Protein AF-A0A379EBH7-F1 (afdb_monomer)

Foldseek 3Di:
DDDLLNLLVVLLVVLVVCCVVPVLSVQLSVLSVVVNVQVVPPVHQCQDRSLACSLVSVCVRPVDPPDPSSVSSVVNNVVSVVSNVVD

Sequence (87 aa):
MMNFENILNRTIVSLRNRQIYEPRLSLIVSKLEKLKILIEDKNQNITQNPIRGITRAYLDIFSDYENPILKDLYFLDQEVEKKIRND

Organism: NCBI:txid28115

Mean predicted aligned error: 3.7 Å

Structure (mmCIF, N/CA/C/O backbone):
data_AF-A0A379EBH7-F1
#
_entry.id   AF-A0A379EBH7-F1
#
loop_
_atom_site.group_PDB
_atom_site.id
_atom_site.type_symbol
_atom_site.label_atom_id
_atom_site.label_alt_id
_atom_site.label_comp_id
_atom_site.label_asym_id
_atom_site.label_entity_id
_atom_site.label_seq_id
_atom_site.pdbx_PDB_ins_code
_atom_site.Cartn_x
_atom_site.Cartn_y
_atom_site.Cartn_z
_atom_site.occupancy
_atom_site.B_iso_or_equiv
_atom_site.auth_seq_id
_atom_site.auth_comp_id
_atom_site.auth_asym_id
_atom_site.auth_atom_id
_atom_site.pdbx_PDB_model_num
ATOM 1 N N . MET A 1 1 ? 6.211 -11.559 15.737 1.00 41.75 1 MET A N 1
ATOM 2 C CA . MET A 1 1 ? 5.165 -10.651 15.215 1.00 41.75 1 MET A CA 1
ATOM 3 C C . MET A 1 1 ? 5.846 -9.574 14.388 1.00 41.75 1 MET A C 1
ATOM 5 O O . MET A 1 1 ? 6.708 -8.896 14.931 1.00 41.75 1 MET A O 1
ATOM 9 N N . MET A 1 2 ? 5.553 -9.446 13.090 1.00 53.53 2 MET A N 1
ATOM 10 C CA . MET A 1 2 ? 6.037 -8.280 12.340 1.00 53.53 2 MET A CA 1
ATOM 11 C C . MET A 1 2 ? 5.208 -7.061 12.755 1.00 53.53 2 MET A C 1
ATOM 13 O O . MET A 1 2 ? 3.984 -7.109 12.700 1.00 53.53 2 MET A O 1
ATOM 17 N N . ASN A 1 3 ? 5.878 -6.000 13.205 1.00 86.94 3 ASN A N 1
ATOM 18 C CA . ASN A 1 3 ? 5.235 -4.734 13.544 1.00 86.94 3 ASN A CA 1
ATOM 19 C C . ASN A 1 3 ? 4.704 -4.080 12.253 1.00 86.94 3 ASN A C 1
ATOM 21 O O . ASN A 1 3 ? 5.459 -3.937 11.288 1.00 86.94 3 ASN A O 1
ATOM 25 N N . PHE A 1 4 ? 3.424 -3.702 12.241 1.00 91.31 4 PHE A N 1
ATOM 26 C CA . PHE A 1 4 ? 2.758 -3.009 11.136 1.00 91.31 4 PHE A CA 1
ATOM 27 C C . PHE A 1 4 ? 3.591 -1.825 10.616 1.00 91.31 4 PHE A C 1
ATOM 29 O O . PHE A 1 4 ? 3.821 -1.708 9.413 1.00 91.31 4 PHE A O 1
ATOM 36 N N . GLU A 1 5 ? 4.130 -1.003 11.520 1.00 93.06 5 GLU A N 1
ATOM 37 C CA . GLU A 1 5 ? 4.943 0.170 11.171 1.00 93.06 5 GLU A CA 1
ATOM 38 C C . GLU A 1 5 ? 6.251 -0.218 10.471 1.00 93.06 5 GLU A C 1
ATOM 40 O O . GLU A 1 5 ? 6.690 0.452 9.536 1.00 93.06 5 GLU A O 1
ATOM 45 N N . ASN A 1 6 ? 6.861 -1.341 10.864 1.00 94.56 6 ASN A N 1
ATOM 46 C CA . ASN A 1 6 ? 8.071 -1.845 10.213 1.00 94.56 6 ASN A CA 1
ATOM 47 C C . ASN A 1 6 ? 7.773 -2.315 8.783 1.00 94.56 6 ASN A C 1
ATOM 49 O O . ASN A 1 6 ? 8.573 -2.066 7.879 1.00 94.56 6 ASN A O 1
ATOM 53 N N . ILE A 1 7 ? 6.627 -2.974 8.565 1.00 96.44 7 ILE A N 1
ATOM 54 C CA . ILE A 1 7 ? 6.187 -3.382 7.222 1.00 96.44 7 ILE A CA 1
ATOM 55 C C . ILE A 1 7 ? 5.874 -2.148 6.369 1.00 96.44 7 ILE A C 1
ATOM 57 O O . ILE A 1 7 ? 6.278 -2.084 5.208 1.00 96.44 7 ILE A O 1
ATOM 61 N N . LEU A 1 8 ? 5.220 -1.135 6.935 1.00 96.94 8 LEU A N 1
ATOM 62 C CA . LEU A 1 8 ? 4.930 0.107 6.225 1.00 96.94 8 LEU A CA 1
ATOM 63 C C . LEU A 1 8 ? 6.221 0.807 5.782 1.00 96.94 8 LEU A C 1
ATOM 65 O O . LEU A 1 8 ? 6.413 1.065 4.592 1.00 96.94 8 LEU A O 1
ATOM 69 N N . ASN A 1 9 ? 7.147 1.029 6.717 1.00 96.56 9 ASN A N 1
ATOM 70 C CA . ASN A 1 9 ? 8.413 1.705 6.445 1.00 96.56 9 ASN A CA 1
ATOM 71 C C . ASN A 1 9 ? 9.264 0.953 5.409 1.00 96.56 9 ASN A C 1
ATOM 73 O O . ASN A 1 9 ? 9.756 1.571 4.462 1.00 96.56 9 ASN A O 1
ATOM 77 N N . ARG A 1 10 ? 9.408 -0.379 5.519 1.00 96.75 10 ARG A N 1
ATOM 78 C CA . ARG A 1 10 ? 10.186 -1.154 4.530 1.00 96.75 10 ARG A CA 1
ATOM 79 C C . ARG A 1 10 ? 9.551 -1.118 3.138 1.00 96.75 10 ARG A C 1
ATOM 81 O O . ARG A 1 10 ? 10.272 -1.040 2.145 1.00 96.75 10 ARG A O 1
ATOM 88 N N . THR A 1 11 ? 8.219 -1.151 3.066 1.00 97.44 11 THR A N 1
ATOM 89 C CA . THR A 1 11 ? 7.481 -1.133 1.796 1.00 97.44 11 THR A CA 1
ATOM 90 C C . THR A 1 11 ? 7.672 0.207 1.096 1.00 97.44 11 THR A C 1
ATOM 92 O O . THR A 1 11 ? 7.993 0.232 -0.091 1.00 97.44 11 THR A O 1
ATOM 95 N N . ILE A 1 12 ? 7.577 1.316 1.839 1.00 97.81 12 ILE A N 1
ATOM 96 C CA . ILE A 1 12 ? 7.851 2.668 1.331 1.00 97.81 12 ILE A CA 1
ATOM 97 C C . ILE A 1 12 ? 9.270 2.758 0.759 1.00 97.81 12 ILE A C 1
ATOM 99 O O . ILE A 1 12 ? 9.442 3.213 -0.371 1.00 97.81 12 ILE A O 1
ATOM 103 N N . VAL A 1 13 ? 10.282 2.295 1.502 1.00 97.19 13 VAL A N 1
ATOM 104 C CA . VAL A 1 13 ? 11.683 2.325 1.045 1.00 97.19 13 VAL A CA 1
ATOM 105 C C . VAL A 1 13 ? 11.870 1.489 -0.224 1.00 97.19 13 VAL A C 1
ATOM 107 O O . VAL A 1 13 ? 12.469 1.960 -1.190 1.00 97.19 13 VAL A O 1
ATOM 110 N N . SER A 1 14 ? 11.318 0.272 -0.258 1.00 96.06 14 SER A N 1
ATOM 111 C CA . SER A 1 14 ? 11.411 -0.612 -1.425 1.00 96.06 14 SER A CA 1
ATOM 112 C C . SER A 1 14 ? 10.789 0.022 -2.673 1.00 96.06 14 SER A C 1
ATOM 114 O O . SER A 1 14 ? 11.406 0.039 -3.740 1.00 96.06 14 SER A O 1
ATOM 116 N N . LEU A 1 15 ? 9.596 0.606 -2.534 1.00 96.62 15 LEU A N 1
ATOM 117 C CA . LEU A 1 15 ? 8.900 1.258 -3.639 1.00 96.62 15 LEU A CA 1
ATOM 118 C C . LEU A 1 15 ? 9.587 2.547 -4.084 1.00 96.62 15 LEU A C 1
ATOM 120 O O . LEU A 1 15 ? 9.658 2.781 -5.285 1.00 96.62 15 LEU A O 1
ATOM 124 N N . ARG A 1 16 ? 10.153 3.345 -3.171 1.00 95.88 16 ARG A N 1
ATOM 125 C CA . ARG A 1 16 ? 10.953 4.531 -3.526 1.00 95.88 16 ARG A CA 1
ATOM 126 C C . ARG A 1 16 ? 12.179 4.178 -4.356 1.00 95.88 16 ARG A C 1
ATOM 128 O O . ARG A 1 16 ? 12.443 4.834 -5.357 1.00 95.88 16 ARG A O 1
ATOM 135 N N . ASN A 1 17 ? 12.890 3.115 -3.988 1.00 94.50 17 ASN A N 1
ATOM 136 C CA . ASN A 1 17 ? 14.046 2.659 -4.762 1.00 94.50 17 ASN A CA 1
ATOM 137 C C . ASN A 1 17 ? 13.639 2.235 -6.183 1.00 94.50 17 ASN A C 1
ATOM 139 O O . ASN A 1 17 ? 14.365 2.492 -7.139 1.00 94.50 17 ASN A O 1
ATOM 143 N N . ARG A 1 18 ? 12.456 1.626 -6.336 1.00 93.25 18 ARG A N 1
ATOM 144 C CA . ARG A 1 18 ? 11.898 1.259 -7.649 1.00 93.25 18 ARG A CA 1
ATOM 145 C C . ARG A 1 18 ? 11.325 2.454 -8.414 1.00 93.25 18 ARG A C 1
ATOM 147 O O . ARG A 1 18 ? 11.361 2.451 -9.640 1.00 93.25 18 ARG A O 1
ATOM 154 N N . GLN A 1 19 ? 10.838 3.480 -7.718 1.00 91.88 19 GLN A N 1
ATOM 155 C CA . GLN A 1 19 ? 10.224 4.676 -8.302 1.00 91.88 19 GLN A CA 1
ATOM 156 C C . GLN A 1 19 ? 11.176 5.437 -9.234 1.00 91.88 19 GLN A C 1
ATOM 158 O O . GLN A 1 19 ? 10.716 6.060 -10.186 1.00 91.88 19 GLN A O 1
ATOM 163 N N . ILE A 1 20 ? 12.491 5.348 -8.998 1.00 90.50 20 ILE A N 1
ATOM 164 C CA . ILE A 1 20 ? 13.528 5.918 -9.878 1.00 90.50 20 ILE A CA 1
ATOM 165 C C . ILE A 1 20 ? 13.389 5.381 -11.314 1.00 90.50 20 ILE A C 1
ATOM 167 O O . ILE A 1 20 ? 13.625 6.113 -12.272 1.00 90.50 20 ILE A O 1
ATOM 171 N N . TYR A 1 21 ? 12.973 4.121 -11.458 1.00 93.00 21 TYR A N 1
ATOM 172 C CA . TYR A 1 21 ? 12.821 3.434 -12.741 1.00 93.00 21 TYR A CA 1
ATOM 173 C C . TYR A 1 21 ? 11.365 3.359 -13.218 1.00 93.00 21 TYR A C 1
ATOM 175 O O . TYR A 1 21 ? 11.122 3.152 -14.402 1.00 93.00 21 TYR A O 1
ATOM 183 N N . GLU A 1 22 ? 10.398 3.536 -12.315 1.00 94.88 22 GLU A N 1
ATOM 184 C CA . GLU A 1 22 ? 8.967 3.505 -12.621 1.00 94.88 22 GLU A CA 1
ATOM 185 C C . GLU A 1 22 ? 8.228 4.673 -11.937 1.00 94.88 22 GLU A C 1
ATOM 187 O O . GLU A 1 22 ? 7.755 4.543 -10.801 1.00 94.88 22 GLU A O 1
ATOM 192 N N . PRO A 1 23 ? 8.086 5.827 -12.616 1.00 93.62 23 PRO A N 1
ATOM 193 C CA . PRO A 1 23 ? 7.451 7.019 -12.053 1.00 93.62 23 PRO A CA 1
ATOM 194 C C . PRO A 1 23 ? 5.984 6.831 -11.641 1.00 93.62 23 PRO A C 1
ATOM 196 O O . PRO A 1 23 ? 5.503 7.552 -10.757 1.00 93.62 23 PRO A O 1
ATOM 199 N N . ARG A 1 24 ? 5.259 5.859 -12.223 1.00 94.62 24 ARG A N 1
ATOM 200 C CA . ARG A 1 24 ? 3.858 5.567 -11.857 1.00 94.62 24 ARG A CA 1
ATOM 201 C C . ARG A 1 24 ? 3.722 5.066 -10.417 1.00 94.62 24 ARG A C 1
ATOM 203 O O . ARG A 1 24 ? 2.646 5.184 -9.833 1.00 94.62 24 ARG A O 1
ATOM 210 N N . LEU A 1 25 ? 4.815 4.606 -9.798 1.00 96.12 25 LEU A N 1
ATOM 211 C CA . LEU A 1 25 ? 4.853 4.276 -8.370 1.00 96.12 25 LEU A CA 1
ATOM 212 C C . LEU A 1 25 ? 4.657 5.487 -7.451 1.00 96.12 25 LEU A C 1
ATOM 214 O O . LEU A 1 25 ? 4.327 5.294 -6.282 1.00 96.12 25 LEU A O 1
ATOM 218 N N . SER A 1 26 ? 4.828 6.715 -7.949 1.00 95.88 26 SER A N 1
ATOM 219 C CA . SER A 1 26 ? 4.687 7.942 -7.151 1.00 95.88 26 SER A CA 1
ATOM 220 C C . SER A 1 26 ? 3.378 7.996 -6.367 1.00 95.88 26 SER A C 1
ATOM 222 O O . SER A 1 26 ? 3.402 8.238 -5.163 1.00 95.88 26 SER A O 1
ATOM 224 N N . LEU A 1 27 ? 2.251 7.672 -7.004 1.00 95.38 27 LEU A N 1
ATOM 225 C CA . LEU A 1 27 ? 0.946 7.662 -6.345 1.00 95.38 27 LEU A CA 1
ATOM 226 C C . LEU A 1 27 ? 0.867 6.617 -5.222 1.00 95.38 27 LEU A C 1
ATOM 228 O O . LEU A 1 27 ? 0.297 6.889 -4.164 1.00 95.38 27 LEU A O 1
ATOM 232 N N . ILE A 1 28 ? 1.441 5.431 -5.438 1.00 97.38 28 ILE A N 1
ATOM 233 C CA . ILE A 1 28 ? 1.466 4.351 -4.442 1.00 97.38 28 ILE A CA 1
ATOM 234 C C . ILE A 1 28 ? 2.305 4.777 -3.233 1.00 97.38 28 ILE A C 1
ATOM 236 O O . ILE A 1 28 ? 1.840 4.684 -2.096 1.00 97.38 28 ILE A O 1
ATOM 240 N N . VAL A 1 29 ? 3.506 5.307 -3.479 1.00 97.75 29 VAL A N 1
ATOM 241 C CA . VAL A 1 29 ? 4.408 5.814 -2.435 1.00 97.75 29 VAL A CA 1
ATOM 242 C C . VAL A 1 29 ? 3.742 6.941 -1.643 1.00 97.75 29 VAL A C 1
ATOM 244 O O . VAL A 1 29 ? 3.740 6.895 -0.416 1.00 97.75 29 VAL A O 1
ATOM 247 N N . SER A 1 30 ? 3.112 7.913 -2.310 1.00 97.12 30 SER A N 1
ATOM 248 C CA . SER A 1 30 ? 2.429 9.027 -1.639 1.00 97.12 30 SER A CA 1
ATOM 249 C C . SER A 1 30 ? 1.281 8.569 -0.738 1.00 97.12 30 SER A C 1
ATOM 251 O O . SER A 1 30 ? 1.106 9.121 0.347 1.00 97.12 30 SER A O 1
ATOM 253 N N . LYS A 1 31 ? 0.504 7.555 -1.141 1.00 97.06 31 LYS A N 1
ATOM 254 C CA . LYS A 1 31 ? -0.566 7.001 -0.294 1.00 97.06 31 LYS A CA 1
ATOM 255 C C . LYS A 1 31 ? -0.016 6.314 0.958 1.00 97.06 31 LYS A C 1
ATOM 257 O O . 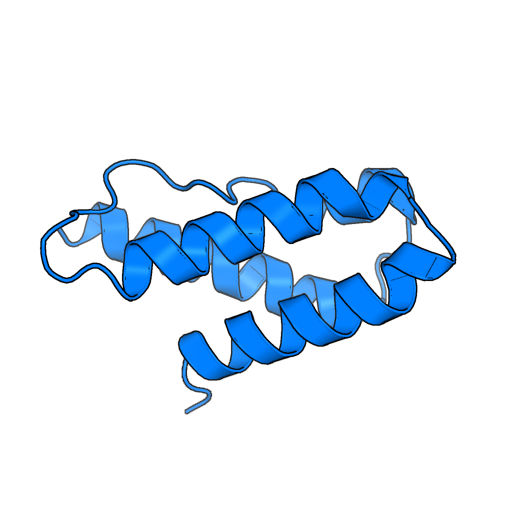LYS A 1 31 ? -0.576 6.494 2.037 1.00 97.06 31 LYS A O 1
ATOM 262 N N . LEU A 1 32 ? 1.077 5.562 0.827 1.00 97.75 32 LEU A N 1
ATOM 263 C CA . LEU A 1 32 ? 1.730 4.898 1.960 1.00 97.75 32 LEU A CA 1
ATOM 264 C C . LEU A 1 32 ? 2.381 5.905 2.920 1.00 97.75 32 LEU A C 1
ATOM 266 O O . LEU A 1 32 ? 2.259 5.756 4.131 1.00 97.75 32 LEU A O 1
ATOM 270 N N . GLU A 1 33 ? 3.008 6.961 2.402 1.00 96.75 33 GLU A N 1
ATOM 271 C CA . GLU A 1 33 ? 3.544 8.057 3.224 1.00 96.75 33 GLU A CA 1
ATOM 272 C C . GLU A 1 33 ? 2.433 8.816 3.954 1.00 96.75 33 GLU A C 1
ATOM 274 O O . GLU A 1 33 ? 2.552 9.116 5.140 1.00 96.75 33 GLU A O 1
ATOM 279 N N . LYS A 1 34 ? 1.299 9.060 3.287 1.00 94.81 34 LYS A N 1
ATOM 280 C CA . LYS A 1 34 ? 0.128 9.638 3.951 1.00 94.81 34 LYS A CA 1
ATOM 281 C C . LYS A 1 34 ? -0.357 8.746 5.093 1.00 94.81 34 LYS A C 1
ATOM 283 O O . LYS A 1 34 ? -0.631 9.254 6.171 1.00 94.81 34 LYS A O 1
ATOM 288 N N . LEU A 1 35 ? -0.446 7.432 4.876 1.00 94.88 35 LEU A N 1
ATOM 289 C CA . LEU A 1 35 ? -0.815 6.487 5.930 1.00 94.88 35 LEU A CA 1
ATOM 290 C C . LEU A 1 35 ? 0.156 6.541 7.114 1.00 94.88 35 LEU A C 1
ATOM 292 O O . LEU A 1 35 ? -0.289 6.524 8.255 1.00 94.88 35 LEU A O 1
ATOM 296 N N . LYS A 1 36 ? 1.462 6.636 6.850 1.00 94.75 36 LYS A N 1
ATOM 297 C CA . LYS A 1 36 ? 2.474 6.775 7.898 1.00 94.75 36 LYS A CA 1
ATOM 298 C C . LYS A 1 36 ? 2.211 8.004 8.771 1.00 94.75 36 LYS A C 1
ATOM 300 O O . LYS A 1 36 ? 2.135 7.865 9.986 1.00 94.75 36 LYS A O 1
ATOM 305 N N . ILE A 1 37 ? 1.977 9.161 8.151 1.00 93.12 3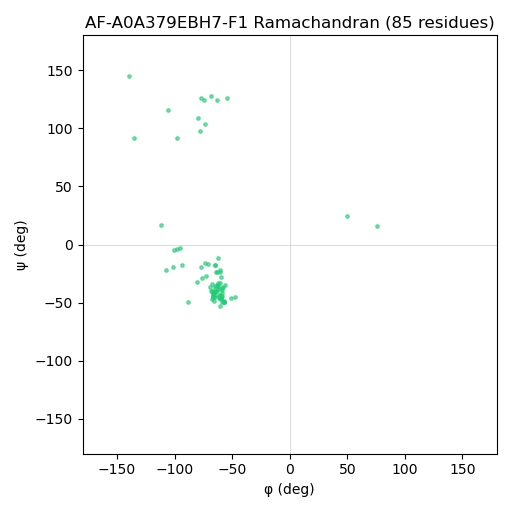7 ILE A N 1
ATOM 306 C CA . ILE A 1 37 ? 1.655 10.408 8.865 1.00 93.12 37 ILE A CA 1
ATOM 307 C C . ILE A 1 37 ? 0.385 10.246 9.713 1.00 93.12 37 ILE A C 1
ATOM 309 O O . ILE A 1 37 ? 0.372 10.650 10.870 1.00 93.12 37 ILE A O 1
ATOM 313 N N . LEU A 1 38 ? -0.667 9.630 9.160 1.00 90.88 38 LEU A N 1
ATOM 314 C CA . LEU A 1 38 ? -1.932 9.418 9.877 1.00 90.88 38 LEU A CA 1
ATOM 315 C C . LEU A 1 38 ? -1.775 8.533 11.118 1.00 90.88 38 LEU A C 1
ATOM 317 O O . LEU A 1 38 ? -2.496 8.718 12.086 1.00 90.88 38 LEU A O 1
ATOM 321 N N . ILE A 1 39 ? -0.862 7.563 11.087 1.00 88.19 39 ILE A N 1
ATOM 322 C CA . ILE A 1 39 ? -0.630 6.645 12.210 1.00 88.19 39 ILE A CA 1
ATOM 323 C C . ILE A 1 39 ? 0.252 7.282 13.284 1.00 88.19 39 ILE A C 1
ATOM 325 O O . ILE A 1 39 ? 0.091 6.992 14.467 1.00 88.19 39 ILE A O 1
ATOM 329 N N . GLU A 1 40 ? 1.181 8.145 12.879 1.00 87.88 40 GLU A N 1
ATOM 330 C CA . GLU A 1 40 ? 2.024 8.908 13.800 1.00 87.88 40 GLU A CA 1
ATOM 331 C C . GLU A 1 40 ? 1.234 10.025 14.511 1.00 87.88 40 GLU A C 1
ATOM 333 O O . GLU A 1 40 ? 1.565 10.395 15.643 1.00 87.88 40 GLU A O 1
ATOM 338 N N . ASP A 1 41 ? 0.164 10.533 13.890 1.00 86.75 41 ASP A N 1
ATOM 339 C CA . ASP A 1 41 ? -0.726 11.526 14.490 1.00 86.75 41 ASP A CA 1
ATOM 340 C C . ASP A 1 41 ? -1.705 10.889 15.490 1.00 86.75 41 ASP A C 1
ATOM 342 O O . ASP A 1 41 ? -2.779 10.398 15.146 1.00 86.75 41 ASP A O 1
ATOM 346 N N . LYS A 1 42 ? -1.351 10.965 16.777 1.00 74.25 42 LYS A N 1
ATOM 347 C CA . LYS A 1 42 ? -2.159 10.447 17.896 1.00 74.25 42 LYS A CA 1
ATOM 348 C C . LYS A 1 42 ? -3.534 11.109 18.052 1.00 74.25 42 LYS A C 1
ATOM 350 O O . LYS A 1 42 ? -4.335 10.614 18.841 1.00 74.25 42 LYS A O 1
ATOM 355 N N . ASN A 1 43 ? -3.796 12.220 17.364 1.00 73.06 43 ASN A N 1
ATOM 356 C CA . ASN A 1 43 ? -5.067 12.940 17.438 1.00 73.06 43 ASN A CA 1
ATOM 357 C C . ASN A 1 43 ? -5.995 12.633 16.252 1.00 73.06 43 ASN A C 1
ATOM 359 O O . ASN A 1 43 ? -7.124 13.128 16.231 1.00 73.06 43 ASN A O 1
ATOM 363 N N . GLN A 1 44 ? -5.543 11.855 15.261 1.00 73.38 44 GLN A N 1
ATOM 364 C CA . GLN A 1 44 ? -6.339 11.521 14.084 1.00 73.38 44 GLN A CA 1
ATOM 365 C C . GLN A 1 44 ? -6.842 10.083 14.134 1.00 73.38 44 GLN A C 1
ATOM 367 O O . GLN A 1 44 ? -6.083 9.126 14.011 1.00 73.38 44 GLN A O 1
ATOM 372 N N . ASN A 1 45 ? -8.165 9.938 14.210 1.00 77.31 45 ASN A N 1
ATOM 373 C CA . ASN A 1 45 ? -8.805 8.658 13.945 1.00 77.31 45 ASN A CA 1
ATOM 374 C C . ASN A 1 45 ? -8.849 8.425 12.435 1.00 77.31 45 ASN A C 1
ATOM 376 O O . ASN A 1 45 ? -9.367 9.244 11.666 1.00 77.31 45 ASN A O 1
ATOM 380 N N . ILE A 1 46 ? -8.320 7.284 12.002 1.00 83.69 46 ILE A N 1
ATOM 381 C CA . ILE A 1 46 ? -8.413 6.856 10.611 1.00 83.69 46 ILE A CA 1
ATOM 382 C C . ILE A 1 46 ? -9.855 6.398 10.390 1.00 83.69 46 ILE A C 1
ATOM 384 O O . ILE A 1 46 ? -10.240 5.323 10.821 1.00 83.69 46 ILE A O 1
ATOM 388 N N . THR A 1 47 ? -10.665 7.215 9.721 1.00 85.19 47 THR A N 1
ATOM 389 C CA . THR A 1 47 ? -12.074 6.888 9.413 1.00 85.19 47 THR A CA 1
ATO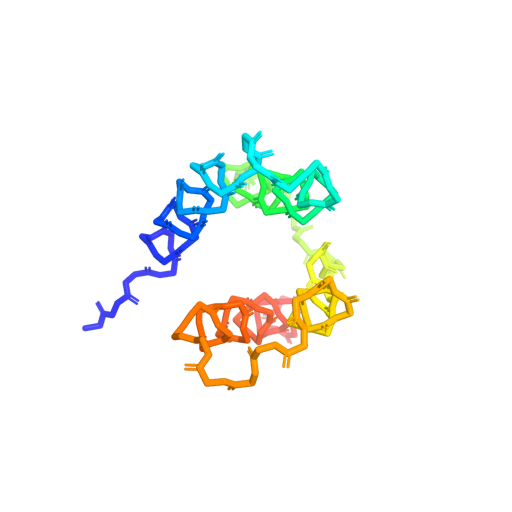M 390 C C . THR A 1 47 ? -12.249 6.242 8.039 1.00 85.19 47 THR A C 1
ATOM 392 O O . THR A 1 47 ? -13.277 5.638 7.741 1.00 85.19 47 THR A O 1
ATOM 395 N N . GLN A 1 48 ? -11.243 6.372 7.173 1.00 89.69 48 GLN A N 1
ATOM 396 C CA . GLN A 1 48 ? -11.219 5.800 5.833 1.00 89.69 48 GLN A CA 1
ATOM 397 C C . GLN A 1 48 ? -9.833 5.258 5.527 1.00 89.69 48 GLN A C 1
ATOM 399 O O . GLN A 1 48 ? -8.831 5.855 5.910 1.00 89.69 48 GLN A O 1
ATOM 404 N N . ASN A 1 49 ? -9.776 4.157 4.781 1.00 93.69 49 ASN A N 1
ATOM 405 C CA . ASN A 1 49 ? -8.519 3.533 4.410 1.00 93.69 49 ASN A CA 1
ATOM 406 C C . ASN A 1 49 ? -7.859 4.281 3.232 1.00 93.69 49 ASN A C 1
ATOM 408 O O . ASN A 1 49 ? -8.332 4.168 2.095 1.00 93.69 49 ASN A O 1
ATOM 412 N N . PRO A 1 50 ? -6.752 5.017 3.456 1.00 93.50 50 PRO A N 1
ATOM 413 C CA . PRO A 1 50 ? -6.097 5.812 2.416 1.00 93.50 50 PRO A CA 1
ATOM 414 C C . PRO A 1 50 ? -5.374 4.957 1.365 1.00 93.50 50 PRO A C 1
ATOM 416 O O . PRO A 1 50 ? -5.046 5.456 0.284 1.00 93.50 50 PRO A O 1
ATOM 419 N N . ILE A 1 51 ? -5.114 3.684 1.672 1.00 96.94 51 ILE A N 1
ATOM 420 C CA . ILE A 1 51 ? -4.394 2.736 0.815 1.00 96.94 51 ILE A CA 1
ATOM 421 C C . ILE A 1 51 ? -5.316 1.627 0.294 1.00 96.94 51 ILE A C 1
ATOM 423 O O . ILE A 1 51 ? -4.833 0.614 -0.203 1.00 96.94 51 ILE A O 1
ATOM 427 N N . ARG A 1 52 ? -6.639 1.812 0.354 1.00 96.69 52 ARG A N 1
ATOM 428 C CA . ARG A 1 52 ? -7.584 0.821 -0.168 1.00 96.69 52 ARG A CA 1
ATOM 429 C C . ARG A 1 52 ? -7.274 0.483 -1.627 1.00 96.69 52 ARG A C 1
ATOM 431 O O . ARG A 1 52 ? -7.205 1.377 -2.478 1.00 96.69 52 ARG A O 1
ATOM 438 N N . GLY A 1 53 ? -7.102 -0.808 -1.917 1.00 96.50 53 GLY A N 1
ATOM 439 C CA . GLY A 1 53 ? -6.832 -1.303 -3.269 1.00 96.50 53 GLY A CA 1
ATOM 440 C C . GLY A 1 53 ? -5.399 -1.064 -3.758 1.00 96.50 53 GLY A C 1
ATOM 441 O O . GLY A 1 53 ? -5.139 -1.179 -4.957 1.00 96.50 53 GLY A O 1
ATOM 442 N N . ILE A 1 54 ? -4.458 -0.748 -2.863 1.00 97.56 54 ILE A N 1
ATOM 443 C CA . ILE A 1 54 ? -3.056 -0.471 -3.214 1.00 97.56 54 ILE A CA 1
ATOM 444 C C . ILE A 1 54 ? -2.364 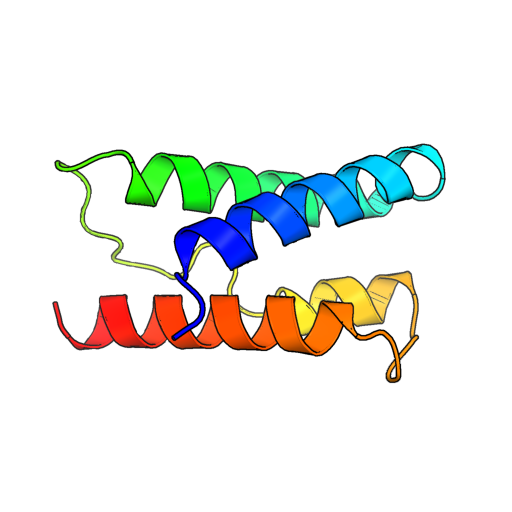-1.660 -3.897 1.00 97.56 54 ILE A C 1
ATOM 446 O O . ILE A 1 54 ? -1.567 -1.463 -4.813 1.00 97.56 54 ILE A O 1
ATOM 450 N N . THR A 1 55 ? -2.724 -2.894 -3.529 1.00 97.69 55 THR A N 1
ATOM 451 C CA . THR A 1 55 ? -2.237 -4.121 -4.182 1.00 97.69 55 THR A CA 1
ATOM 452 C C . THR A 1 55 ? -2.616 -4.157 -5.661 1.00 97.69 55 THR A C 1
ATOM 454 O O . THR A 1 55 ? -1.782 -4.467 -6.508 1.00 97.69 55 THR A O 1
ATOM 457 N N . ARG A 1 56 ? -3.861 -3.782 -5.990 1.00 97.06 56 ARG A N 1
ATOM 458 C CA . ARG A 1 56 ? -4.331 -3.722 -7.379 1.00 97.06 56 ARG A CA 1
ATOM 459 C C . ARG A 1 56 ? -3.611 -2.624 -8.152 1.00 97.06 56 ARG A C 1
ATOM 461 O O . ARG A 1 56 ? -3.143 -2.886 -9.248 1.00 97.06 56 ARG A O 1
ATOM 468 N N . ALA A 1 57 ? -3.433 -1.451 -7.546 1.00 97.12 57 ALA A N 1
ATOM 469 C CA . ALA A 1 57 ? -2.688 -0.362 -8.173 1.00 97.12 57 ALA A CA 1
ATOM 470 C C . ALA A 1 57 ? -1.246 -0.768 -8.534 1.00 97.12 57 ALA A C 1
ATOM 472 O O . ALA A 1 57 ? -0.739 -0.362 -9.573 1.00 97.12 57 ALA A O 1
ATOM 473 N N . TYR A 1 58 ? -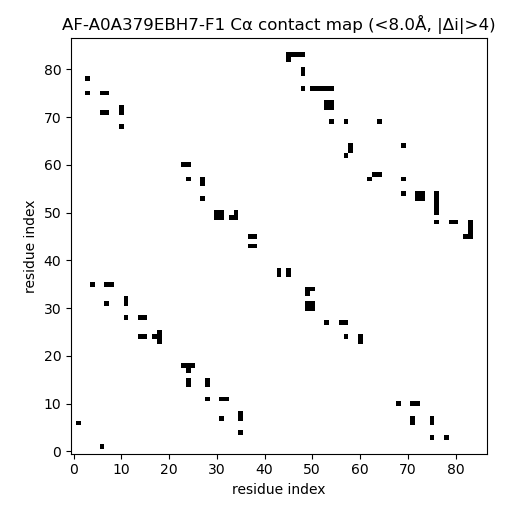0.586 -1.586 -7.706 1.00 97.56 58 TYR A N 1
ATOM 474 C CA . TYR A 1 58 ? 0.735 -2.126 -8.038 1.00 97.56 58 TYR A CA 1
ATOM 475 C C . TYR A 1 58 ? 0.677 -3.097 -9.228 1.00 97.56 58 TYR A C 1
ATOM 477 O O . TYR A 1 58 ? 1.500 -3.008 -10.142 1.00 97.56 58 TYR A O 1
ATOM 485 N N . LEU A 1 59 ? -0.300 -4.008 -9.238 1.00 97.38 59 LEU A N 1
ATOM 486 C CA . LEU A 1 59 ? -0.502 -4.961 -10.334 1.00 97.38 59 LEU A CA 1
ATOM 487 C C . LEU A 1 59 ? -0.841 -4.266 -11.658 1.00 97.38 59 LEU A C 1
ATOM 489 O O . LEU A 1 59 ? -0.360 -4.698 -12.702 1.00 97.38 59 LEU A O 1
ATOM 493 N N . ASP A 1 60 ? -1.581 -3.159 -11.621 1.00 96.75 60 ASP A N 1
ATOM 494 C CA . ASP A 1 60 ? -1.887 -2.358 -12.811 1.00 96.75 60 ASP A CA 1
ATOM 495 C C . ASP A 1 60 ? -0.617 -1.735 -13.436 1.00 96.75 60 ASP A C 1
ATOM 497 O O . ASP A 1 60 ? -0.596 -1.430 -14.628 1.00 96.75 60 ASP A O 1
ATOM 501 N N . ILE A 1 61 ? 0.461 -1.558 -12.658 1.00 95.75 61 ILE A N 1
ATOM 502 C CA . ILE A 1 61 ? 1.744 -1.017 -13.140 1.00 95.75 61 ILE A CA 1
ATOM 503 C C . ILE A 1 61 ? 2.658 -2.125 -13.672 1.00 95.75 61 ILE A C 1
ATOM 505 O O . ILE A 1 61 ? 3.220 -1.975 -14.758 1.00 95.75 61 ILE A O 1
ATOM 509 N N . PHE A 1 62 ? 2.835 -3.205 -12.903 1.00 94.81 62 PHE A N 1
ATOM 510 C CA . PHE A 1 62 ? 3.860 -4.224 -13.177 1.00 94.81 62 PHE A CA 1
ATOM 511 C C . PHE A 1 62 ? 3.315 -5.554 -13.695 1.00 94.81 62 PHE A C 1
ATOM 513 O O . PHE A 1 62 ? 4.076 -6.323 -14.271 1.00 94.81 62 PHE A O 1
ATOM 520 N N . SER A 1 63 ? 2.037 -5.858 -13.451 1.00 94.12 63 SER A N 1
ATOM 521 C CA . SER A 1 63 ? 1.419 -7.168 -13.725 1.00 94.12 63 SER A CA 1
ATOM 522 C C . SER A 1 63 ? 2.221 -8.365 -13.177 1.00 94.12 63 SER A C 1
ATOM 524 O O . SER A 1 63 ? 2.109 -9.482 -13.672 1.00 94.12 63 SER A O 1
ATOM 526 N N . ASP A 1 64 ? 3.030 -8.133 -12.139 1.00 93.25 64 ASP A N 1
ATOM 527 C CA . ASP A 1 64 ? 3.899 -9.124 -11.504 1.00 93.25 64 ASP A CA 1
ATOM 528 C C . ASP A 1 64 ? 3.219 -9.678 -10.249 1.00 93.25 64 ASP A C 1
ATOM 530 O O . ASP A 1 64 ? 3.333 -9.110 -9.160 1.00 93.25 64 ASP A O 1
ATOM 534 N N . TYR A 1 65 ? 2.481 -10.773 -10.435 1.00 93.50 65 TYR A N 1
ATOM 535 C CA . TYR A 1 65 ? 1.691 -11.450 -9.401 1.00 93.50 65 TYR A CA 1
ATOM 536 C C . TYR A 1 65 ? 2.534 -12.233 -8.387 1.00 93.50 65 TYR A C 1
ATOM 538 O O . TYR A 1 65 ? 2.041 -12.551 -7.306 1.00 93.50 65 TYR A O 1
ATOM 546 N N . GLU A 1 66 ? 3.801 -12.501 -8.698 1.00 95.12 66 GLU A N 1
ATOM 547 C CA . GLU A 1 66 ? 4.711 -13.249 -7.825 1.00 95.12 66 GLU A CA 1
ATOM 548 C C . GLU A 1 66 ? 5.574 -12.319 -6.960 1.00 95.12 66 GLU A C 1
ATOM 550 O O . GLU A 1 66 ? 6.336 -12.776 -6.100 1.00 95.12 66 GLU A O 1
ATOM 555 N N . ASN A 1 67 ? 5.453 -10.996 -7.138 1.00 94.94 67 ASN A N 1
ATOM 556 C CA . ASN A 1 67 ? 6.263 -10.048 -6.388 1.00 94.94 67 ASN A CA 1
ATOM 557 C C . ASN A 1 67 ? 5.961 -10.140 -4.882 1.00 94.94 67 ASN A C 1
ATOM 559 O O . ASN A 1 67 ? 4.8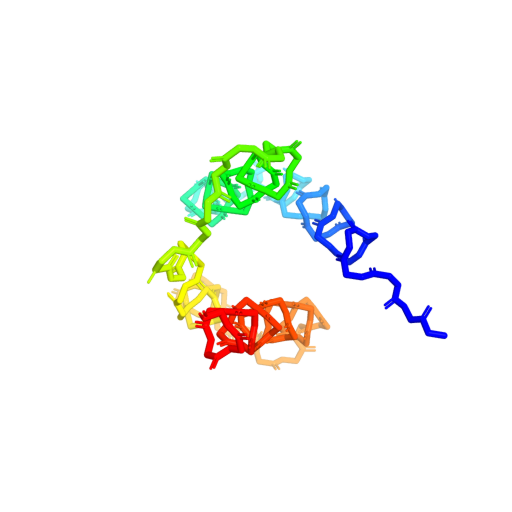21 -9.902 -4.464 1.00 94.94 67 ASN A O 1
ATOM 563 N N . PRO A 1 68 ? 6.969 -10.372 -4.017 1.00 94.69 68 PRO A N 1
ATOM 564 C CA . PRO A 1 68 ? 6.743 -10.491 -2.577 1.00 94.69 68 PRO A CA 1
ATOM 565 C C . PRO A 1 68 ? 6.149 -9.217 -1.960 1.00 94.69 68 PRO A C 1
ATOM 567 O O . PRO A 1 68 ? 5.482 -9.297 -0.929 1.00 94.69 68 PRO A O 1
ATOM 570 N N . ILE A 1 69 ? 6.319 -8.058 -2.608 1.00 96.25 69 ILE A N 1
ATOM 571 C CA . ILE A 1 69 ? 5.755 -6.786 -2.148 1.00 96.25 69 ILE A CA 1
ATOM 572 C C . ILE A 1 69 ? 4.224 -6.777 -2.132 1.00 96.25 69 ILE A C 1
ATOM 574 O O . ILE A 1 69 ? 3.630 -6.043 -1.348 1.00 96.25 69 ILE A O 1
ATOM 578 N N . LEU A 1 70 ? 3.570 -7.622 -2.938 1.00 97.25 70 LEU A N 1
ATOM 579 C CA . LEU A 1 70 ? 2.113 -7.754 -2.931 1.00 97.25 70 LEU A CA 1
ATOM 580 C C . LEU A 1 70 ? 1.592 -8.241 -1.581 1.00 97.25 70 LEU A C 1
ATOM 582 O O . LEU A 1 70 ? 0.531 -7.798 -1.146 1.00 97.25 70 LEU A O 1
ATOM 586 N N . LYS A 1 71 ? 2.343 -9.118 -0.900 1.00 96.62 71 LYS A N 1
ATOM 587 C CA . LYS A 1 71 ? 1.978 -9.608 0.436 1.00 96.62 71 LYS A CA 1
ATOM 588 C C . LYS A 1 71 ? 2.019 -8.479 1.457 1.00 96.62 71 LYS A C 1
ATOM 590 O O . LYS A 1 71 ? 1.114 -8.383 2.278 1.00 96.62 71 LYS A O 1
ATOM 595 N N . ASP A 1 72 ? 3.022 -7.611 1.364 1.00 97.69 72 ASP A N 1
ATOM 596 C CA . ASP A 1 72 ? 3.160 -6.447 2.238 1.00 97.69 72 ASP A CA 1
ATOM 597 C C . ASP A 1 72 ? 2.048 -5.426 1.979 1.00 97.69 72 ASP A C 1
ATOM 599 O O . ASP A 1 72 ? 1.386 -4.986 2.915 1.00 97.69 72 ASP A O 1
ATOM 603 N N . LEU A 1 73 ? 1.782 -5.108 0.710 1.00 97.75 73 LEU A N 1
ATOM 604 C CA . LEU A 1 73 ? 0.702 -4.205 0.306 1.00 9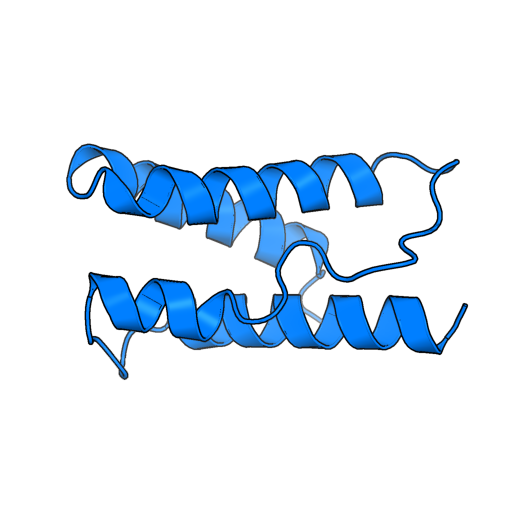7.75 73 LEU A CA 1
ATOM 605 C C . LEU A 1 73 ? -0.673 -4.716 0.750 1.00 97.75 73 LEU A C 1
ATOM 607 O O . LEU A 1 73 ? -1.453 -3.958 1.323 1.00 97.75 73 LEU A O 1
ATOM 611 N N . TYR A 1 74 ? -0.947 -6.005 0.540 1.00 97.31 74 TYR A N 1
ATOM 612 C CA . TYR A 1 74 ? -2.193 -6.633 0.970 1.00 97.31 74 TYR A CA 1
ATOM 613 C C . TYR A 1 74 ? -2.327 -6.646 2.493 1.00 97.31 74 TYR A C 1
ATOM 615 O O . TYR A 1 74 ? -3.381 -6.296 3.018 1.00 97.31 74 TYR A O 1
ATOM 623 N N . PHE A 1 75 ? -1.261 -7.012 3.209 1.00 97.12 75 PHE A N 1
ATOM 624 C CA . PHE A 1 75 ? -1.241 -6.984 4.667 1.00 97.12 75 PHE A CA 1
ATOM 625 C C . PHE A 1 75 ? -1.558 -5.583 5.202 1.00 97.12 75 PHE A C 1
ATOM 627 O O . PHE A 1 75 ? -2.440 -5.445 6.045 1.00 97.12 75 PHE A O 1
ATOM 634 N N . LEU A 1 76 ? -0.892 -4.546 4.684 1.00 97.19 76 LEU A N 1
ATOM 635 C CA . LEU A 1 76 ? -1.116 -3.164 5.110 1.00 97.19 76 LEU A CA 1
ATOM 636 C C . LEU A 1 76 ? -2.563 -2.724 4.863 1.00 97.19 76 LEU A C 1
ATOM 638 O O . LEU A 1 76 ? -3.181 -2.172 5.769 1.00 97.19 76 LEU A O 1
ATOM 642 N N . ASP A 1 77 ? -3.111 -3.006 3.677 1.00 97.12 77 ASP A N 1
ATOM 643 C CA . ASP A 1 77 ? -4.500 -2.681 3.324 1.00 97.12 77 ASP A CA 1
ATOM 644 C C . ASP A 1 77 ? -5.488 -3.315 4.327 1.00 97.12 77 AS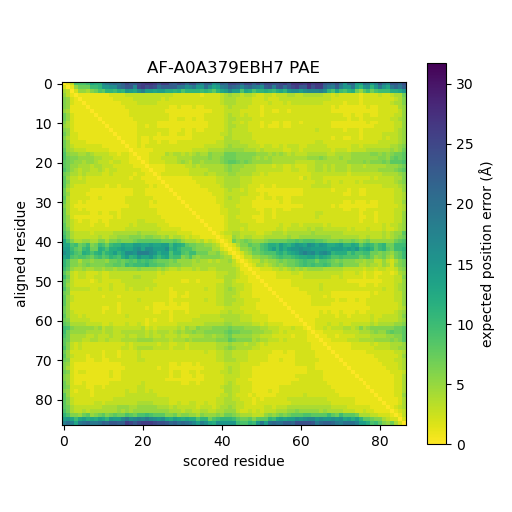P A C 1
ATOM 646 O O . ASP A 1 77 ? -6.326 -2.631 4.917 1.00 97.12 77 ASP A O 1
ATOM 650 N N . GLN A 1 78 ? -5.323 -4.611 4.619 1.00 96.12 78 GLN A N 1
ATOM 651 C CA . GLN A 1 78 ? -6.183 -5.330 5.565 1.00 96.12 78 GLN A CA 1
ATOM 652 C C . GLN A 1 78 ? -6.050 -4.836 7.009 1.00 96.12 78 GLN A C 1
ATOM 654 O O . GLN A 1 78 ? -7.050 -4.737 7.717 1.00 96.12 78 GLN A O 1
ATOM 659 N N . GLU A 1 79 ? -4.839 -4.537 7.473 1.00 94.12 79 GLU A N 1
ATOM 660 C CA . GLU A 1 79 ? -4.629 -4.05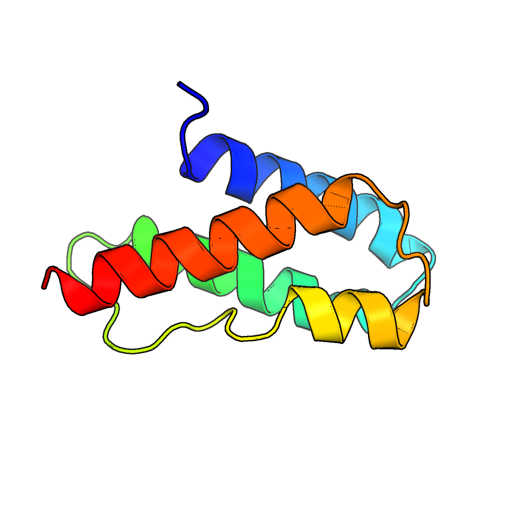9 8.842 1.00 94.12 79 GLU A CA 1
ATOM 661 C C . GLU A 1 79 ? -5.221 -2.663 9.068 1.00 94.12 79 GLU A C 1
ATOM 663 O O . GLU A 1 79 ? -5.758 -2.394 10.144 1.00 94.12 79 GLU A O 1
ATOM 668 N N . VAL A 1 80 ? -5.200 -1.793 8.055 1.00 93.75 80 VAL A N 1
ATOM 669 C CA . VAL A 1 80 ? -5.874 -0.491 8.132 1.00 93.75 80 VAL A CA 1
ATOM 670 C C . VAL A 1 80 ? -7.392 -0.663 8.192 1.00 93.75 80 VAL A C 1
ATOM 672 O O . VAL A 1 80 ? -8.031 -0.055 9.047 1.00 93.75 80 VAL A O 1
ATOM 675 N N . GLU A 1 81 ? -7.978 -1.529 7.357 1.00 93.69 81 GLU A N 1
ATOM 676 C CA . GLU A 1 81 ? -9.415 -1.840 7.435 1.00 93.69 81 GLU A CA 1
ATOM 677 C C . GLU A 1 81 ? -9.813 -2.403 8.806 1.00 93.69 81 GLU A C 1
ATOM 679 O O . GLU A 1 81 ? -10.870 -2.056 9.329 1.00 93.69 81 GLU A O 1
ATOM 684 N N . LYS A 1 82 ? -8.978 -3.257 9.413 1.00 91.75 82 LYS A N 1
ATOM 685 C CA . LYS A 1 82 ? -9.228 -3.782 10.764 1.00 91.75 82 LYS A CA 1
ATOM 686 C C . LYS A 1 82 ? -9.215 -2.683 11.818 1.00 91.75 82 LYS A C 1
ATOM 688 O O . LYS A 1 82 ? -10.077 -2.701 12.686 1.00 91.75 82 LYS A O 1
ATOM 693 N N . LYS A 1 83 ? -8.258 -1.751 11.751 1.00 88.12 83 LYS A N 1
ATOM 694 C CA . LYS A 1 83 ? -8.194 -0.603 12.670 1.00 88.12 83 LYS A CA 1
ATOM 695 C C . LYS A 1 83 ? -9.470 0.237 12.579 1.00 88.12 83 LYS A C 1
ATOM 697 O O . LYS A 1 83 ? -10.123 0.412 13.592 1.00 88.12 83 LYS A O 1
ATOM 702 N N . ILE A 1 84 ? -9.894 0.595 11.365 1.00 88.88 84 ILE A N 1
ATOM 703 C CA . ILE A 1 84 ? -11.118 1.385 11.128 1.00 88.88 84 ILE A CA 1
ATOM 704 C C . ILE A 1 84 ? -12.380 0.696 11.670 1.00 88.88 84 ILE A C 1
ATOM 706 O O . ILE A 1 84 ? -13.291 1.365 12.133 1.00 88.88 84 ILE A O 1
ATOM 710 N N . ARG A 1 85 ? -12.481 -0.637 11.568 1.00 84.25 85 ARG A N 1
ATOM 711 C CA . ARG A 1 85 ? -13.669 -1.387 12.025 1.00 84.25 85 ARG A CA 1
ATOM 712 C C . ARG A 1 85 ? -13.747 -1.580 13.539 1.00 84.25 85 ARG A C 1
ATOM 714 O O . ARG A 1 85 ? -14.810 -1.958 14.022 1.00 84.25 85 ARG A O 1
ATOM 721 N N . ASN A 1 86 ? -12.626 -1.435 14.239 1.00 71.81 86 ASN A N 1
ATOM 722 C CA . ASN A 1 86 ? -12.535 -1.635 15.684 1.00 71.81 86 ASN A CA 1
ATOM 723 C C . ASN A 1 86 ? -12.604 -0.313 16.473 1.00 71.81 86 ASN A C 1
ATOM 725 O O . ASN A 1 86 ? -12.599 -0.374 17.703 1.00 71.81 86 ASN A O 1
ATOM 729 N N . ASP A 1 87 ? -12.663 0.827 15.776 1.00 56.03 87 ASP A N 1
ATOM 730 C CA . ASP A 1 87 ? -12.909 2.172 16.314 1.00 56.03 87 ASP A CA 1
ATOM 731 C C . ASP A 1 87 ? -14.409 2.523 16.247 1.00 56.03 87 ASP A C 1
ATOM 733 O O . ASP A 1 87 ? -14.894 3.224 17.167 1.00 56.03 87 ASP A O 1
#

Nearest PDB structures (foldseek):
  4zuy-assembly3_A  TM=7.658E-01  e=2.789E-01  Pseudomonas aeruginosa PAO1
  4zv0-assembly1_B  TM=7.966E-01  e=4.754E-01  Pseudomonas aeruginosa PAO1
  4zuy-assembly3_B  TM=7.601E-01  e=7.683E-01  Pseudomonas aeruginosa PAO1
  5jtk-assembly1_A  TM=6.989E-01  e=8.547E-01  Pseudomonas aeruginosa PAO1
  7uj2-assembly1_B  TM=4.039E-01  e=6.485E+00  Borreliella burgdorferi 297

Secondary structure (DSSP, 8-state):
---HHHHHHHHHHHHHHHHTT-GGGHHHHHHHHHHHHHHH-TT----S-TTTTHHHHHHHHH--TT-THHHHHHHHHHHHHHHHHH-

Radius of gyration: 12.69 Å; Cα contacts (8 Å, |Δi|>4): 65; chains: 1; bounding box: 28×26×32 Å

Solvent-accessible surface area (backbone atoms only — not comparable to full-atom values): 5153 Å² total; per-residue (Å²): 132,86,53,68,68,58,54,51,52,53,49,46,53,56,48,53,67,47,27,82,83,38,67,81,42,50,64,58,46,52,31,52,52,50,49,51,54,47,70,71,37,88,87,54,81,64,83,67,63,75,44,67,62,48,42,55,58,50,38,76,74,66,68,54,88,80,47,71,63,47,58,54,39,46,50,53,37,52,53,46,51,51,53,43,74,75,108

pLDDT: mean 91.74, std 9.78, range [41.75, 97.81]